Protein AF-A0A397VFT7-F1 (afdb_monomer)

pLDDT: mean 71.61, std 14.61, range [38.06, 94.62]

Radius of gyration: 23.14 Å; Cα contacts (8 Å, |Δi|>4): 65; chains: 1; bounding box: 55×32×74 Å

InterPro domains:
  IPR012337 Ribonuclease H-like superfamily [SSF53098] (7-157)

Structure (mmCIF, N/CA/C/O backbone):
data_AF-A0A397VFT7-F1
#
_entry.id   AF-A0A397VFT7-F1
#
loop_
_atom_site.group_PDB
_atom_site.id
_atom_site.type_symbol
_atom_site.label_atom_id
_atom_site.label_alt_id
_atom_site.label_comp_id
_atom_site.label_asym_id
_atom_site.label_entity_id
_atom_site.label_seq_id
_atom_site.pdbx_PDB_ins_code
_atom_site.Cartn_x
_atom_site.Cartn_y
_atom_site.Cartn_z
_atom_site.occupancy
_atom_site.B_iso_or_equiv
_atom_site.auth_seq_id
_atom_site.auth_comp_id
_atom_site.auth_asym_id
_atom_site.auth_atom_id
_atom_site.pdbx_PDB_model_num
ATOM 1 N N . MET A 1 1 ? -8.519 -12.210 13.023 1.00 48.28 1 MET A N 1
ATOM 2 C CA . MET A 1 1 ? -7.744 -13.362 13.548 1.00 48.28 1 MET A CA 1
ATOM 3 C C . MET A 1 1 ? -6.941 -14.074 12.454 1.00 48.28 1 MET A C 1
ATOM 5 O O . MET A 1 1 ? -6.030 -14.814 12.790 1.00 48.28 1 MET A O 1
ATOM 9 N N . GLU A 1 2 ? -7.225 -13.837 11.166 1.00 57.81 2 GLU A N 1
ATOM 10 C CA . GLU A 1 2 ? -6.535 -14.495 10.042 1.00 57.81 2 GLU A CA 1
ATOM 11 C C . GLU A 1 2 ? -5.103 -13.993 9.798 1.00 57.81 2 GLU A C 1
ATOM 13 O O . GLU A 1 2 ? -4.219 -14.791 9.506 1.00 57.81 2 GLU A O 1
ATOM 18 N N . THR A 1 3 ? -4.828 -12.699 9.990 1.00 52.69 3 THR A N 1
ATOM 19 C CA . THR A 1 3 ? -3.516 -12.088 9.696 1.00 52.69 3 THR A CA 1
ATOM 20 C C . THR A 1 3 ? -2.362 -12.697 10.500 1.00 52.69 3 THR A C 1
ATOM 22 O O . THR A 1 3 ? -1.297 -12.976 9.950 1.00 52.69 3 THR A O 1
ATOM 25 N N . THR A 1 4 ? -2.580 -12.968 11.790 1.00 55.28 4 THR A N 1
ATOM 26 C CA . THR A 1 4 ? -1.586 -13.570 12.694 1.00 55.28 4 THR A CA 1
ATOM 27 C C . THR A 1 4 ? -1.337 -15.053 12.419 1.00 55.28 4 THR A C 1
ATOM 29 O O . THR A 1 4 ? -0.303 -15.574 12.820 1.00 55.28 4 THR A O 1
ATOM 32 N N . VAL A 1 5 ? -2.274 -15.735 11.752 1.00 60.38 5 VAL A N 1
ATOM 33 C CA . VAL A 1 5 ? -2.133 -17.140 11.337 1.00 60.38 5 VAL A CA 1
ATOM 34 C C . VAL A 1 5 ? -1.474 -17.227 9.962 1.00 60.38 5 VAL A C 1
ATOM 36 O O . VAL A 1 5 ? -0.630 -18.091 9.739 1.00 60.38 5 VAL A O 1
ATOM 39 N N . PHE A 1 6 ? -1.815 -16.308 9.060 1.00 59.97 6 PHE A N 1
ATOM 40 C CA . PHE A 1 6 ? -1.282 -16.249 7.703 1.00 59.97 6 PHE A CA 1
ATOM 41 C C . PHE A 1 6 ? 0.213 -15.897 7.677 1.00 59.97 6 PHE A C 1
ATOM 43 O O . PHE A 1 6 ? 0.990 -16.578 7.018 1.00 59.97 6 PHE A O 1
ATOM 50 N N . MET A 1 7 ? 0.643 -14.888 8.448 1.00 57.81 7 MET A N 1
ATOM 51 C CA . MET A 1 7 ? 2.032 -14.404 8.411 1.00 57.81 7 MET A CA 1
ATOM 52 C C . MET A 1 7 ? 3.101 -15.457 8.768 1.00 57.81 7 MET A C 1
ATOM 54 O O . MET A 1 7 ? 4.111 -15.505 8.080 1.00 57.81 7 MET A O 1
ATOM 58 N N . PRO A 1 8 ? 2.956 -16.294 9.812 1.00 55.56 8 PRO A N 1
ATOM 59 C CA . PRO A 1 8 ? 3.995 -17.266 10.167 1.00 55.56 8 PRO A CA 1
ATOM 60 C C . PRO A 1 8 ? 3.962 -18.547 9.326 1.00 55.56 8 PRO A C 1
ATOM 62 O O . PRO A 1 8 ? 4.911 -19.323 9.388 1.00 55.56 8 PRO A O 1
ATOM 65 N N . SER A 1 9 ? 2.859 -18.809 8.616 1.00 54.94 9 SER A N 1
ATOM 66 C CA . SER A 1 9 ? 2.620 -20.071 7.902 1.00 54.94 9 SER A CA 1
ATOM 67 C C . SER A 1 9 ? 2.817 -19.980 6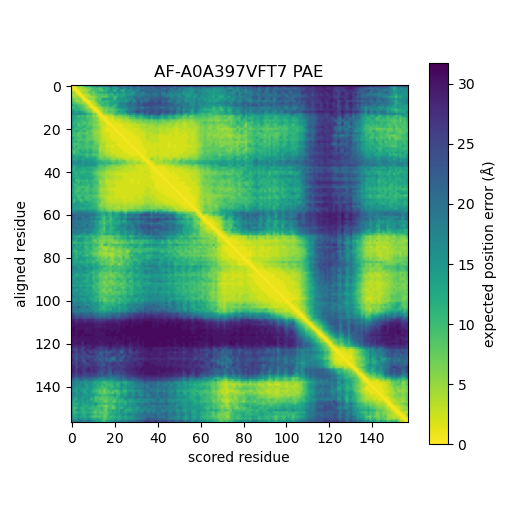.391 1.00 54.94 9 SER A C 1
ATOM 69 O O . SER A 1 9 ? 2.830 -21.014 5.728 1.00 54.94 9 SER A O 1
ATOM 71 N N . SER A 1 10 ? 2.970 -18.777 5.830 1.00 55.44 10 SER A N 1
ATOM 72 C CA . SER A 1 10 ? 3.129 -18.621 4.388 1.00 55.44 10 SER A CA 1
ATOM 73 C C . SER A 1 10 ? 4.569 -18.886 3.947 1.00 55.44 10 SER A C 1
ATOM 75 O O . SER A 1 10 ? 5.499 -18.235 4.421 1.00 55.44 10 SER A O 1
ATOM 77 N N . GLU A 1 11 ? 4.729 -19.775 2.971 1.00 57.03 11 GLU A N 1
ATOM 78 C CA . GLU A 1 11 ? 6.002 -20.071 2.294 1.00 57.03 11 GLU A CA 1
ATOM 79 C C . GLU A 1 11 ? 6.432 -18.969 1.297 1.00 57.03 11 GLU A C 1
ATOM 81 O O . GLU A 1 11 ? 7.516 -19.045 0.729 1.00 57.03 11 GLU A O 1
ATOM 86 N N . TYR A 1 12 ? 5.611 -17.926 1.109 1.00 57.16 12 TYR A N 1
ATOM 87 C CA . TYR A 1 12 ? 5.758 -16.893 0.073 1.00 57.16 12 TYR A CA 1
ATOM 88 C C . TYR A 1 12 ? 6.187 -15.526 0.640 1.00 57.16 12 TYR A C 1
ATOM 90 O O . TYR A 1 12 ? 6.055 -15.298 1.847 1.00 57.16 12 TYR A O 1
ATOM 98 N N . PRO A 1 13 ? 6.677 -14.576 -0.189 1.00 54.16 13 PRO A N 1
ATOM 99 C CA . PRO A 1 13 ? 7.215 -13.294 0.279 1.00 54.16 13 PRO A CA 1
ATOM 100 C C . PRO A 1 13 ? 6.172 -12.384 0.966 1.00 54.16 13 PRO A C 1
ATOM 102 O O . PRO A 1 13 ? 5.596 -11.478 0.359 1.00 54.16 13 PRO A O 1
ATOM 105 N N . ILE A 1 14 ? 6.002 -12.553 2.283 1.00 62.78 14 ILE A N 1
ATOM 106 C CA . ILE A 1 14 ? 5.108 -11.777 3.176 1.00 62.78 14 ILE A CA 1
ATOM 107 C C . ILE A 1 14 ? 5.368 -10.272 3.093 1.00 62.78 14 ILE A C 1
ATOM 109 O O . ILE A 1 14 ? 4.476 -9.451 3.322 1.00 62.78 14 ILE A O 1
ATOM 113 N N . LEU A 1 15 ? 6.600 -9.888 2.749 1.00 64.69 15 LEU A N 1
ATOM 114 C CA . LEU A 1 15 ? 6.986 -8.491 2.658 1.00 64.69 15 LEU A CA 1
ATOM 115 C C . LEU A 1 15 ? 6.127 -7.748 1.625 1.00 64.69 15 LEU A C 1
ATOM 117 O O . LEU A 1 15 ? 5.676 -6.644 1.923 1.00 64.69 15 LEU A O 1
ATOM 121 N N . SER A 1 16 ? 5.782 -8.372 0.492 1.00 64.75 16 SER A N 1
ATOM 122 C CA . SER A 1 16 ? 4.882 -7.795 -0.520 1.00 64.75 16 SER A CA 1
ATOM 123 C C . SER A 1 16 ? 3.454 -7.561 0.004 1.00 64.75 16 SER A C 1
ATOM 125 O O . SER A 1 16 ? 2.790 -6.625 -0.429 1.00 64.75 16 SER A O 1
ATOM 127 N N . MET A 1 17 ? 2.999 -8.307 1.011 1.00 69.25 17 MET A N 1
ATOM 128 C CA . MET A 1 17 ? 1.659 -8.166 1.596 1.00 69.25 17 MET A CA 1
ATOM 129 C C . MET A 1 17 ? 1.611 -7.226 2.803 1.00 69.25 17 MET A C 1
ATOM 131 O O . MET A 1 17 ? 0.528 -6.876 3.267 1.00 69.25 17 MET A O 1
ATOM 135 N N . SER A 1 18 ? 2.764 -6.770 3.300 1.00 70.75 18 SER A N 1
ATOM 136 C CA . SER A 1 18 ? 2.848 -5.943 4.511 1.00 70.75 18 SER A CA 1
ATOM 137 C C . SER A 1 18 ? 1.942 -4.705 4.464 1.00 70.75 18 SER A C 1
ATOM 139 O O . SER A 1 18 ? 1.150 -4.506 5.377 1.00 70.75 18 SER A O 1
ATOM 141 N N . VAL A 1 19 ? 1.996 -3.910 3.388 1.00 72.31 19 VAL A N 1
ATOM 142 C CA . VAL A 1 19 ? 1.198 -2.675 3.249 1.00 72.31 19 VAL A CA 1
ATOM 143 C C . VAL A 1 19 ? -0.319 -2.946 3.259 1.00 72.31 19 VAL A C 1
ATOM 145 O O . VAL A 1 19 ? -0.992 -2.359 4.108 1.00 72.31 19 VAL A O 1
ATOM 148 N N . PRO A 1 20 ? -0.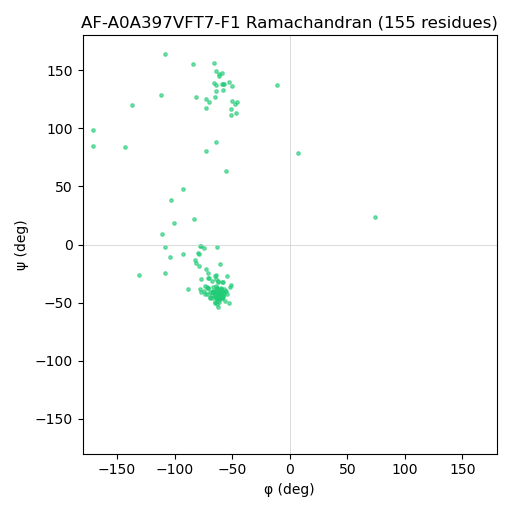876 -3.838 2.410 1.00 73.62 20 PRO A N 1
ATOM 149 C CA . PRO A 1 20 ? -2.291 -4.213 2.497 1.00 73.62 20 PRO A CA 1
ATOM 150 C C . PRO A 1 20 ? -2.711 -4.745 3.873 1.00 73.62 20 PRO A C 1
ATOM 152 O O . PRO A 1 20 ? -3.781 -4.402 4.367 1.00 73.62 20 PRO A O 1
ATOM 155 N N . LEU A 1 21 ? -1.863 -5.548 4.526 1.00 75.75 21 LEU A N 1
ATOM 156 C CA . LEU A 1 21 ? -2.158 -6.106 5.849 1.00 75.75 21 LEU A CA 1
ATOM 157 C C . LEU A 1 21 ? -2.195 -5.026 6.935 1.00 75.75 21 LEU A C 1
ATOM 159 O O . LEU A 1 21 ? -3.108 -5.021 7.760 1.00 75.75 21 LEU A O 1
ATOM 163 N N . TYR A 1 22 ? -1.240 -4.091 6.928 1.00 77.00 22 TYR A N 1
ATOM 164 C CA . TYR A 1 22 ? -1.250 -2.949 7.842 1.00 77.00 22 TYR A CA 1
ATOM 165 C C . TYR A 1 22 ? -2.491 -2.084 7.641 1.00 77.00 22 TYR A C 1
ATOM 167 O O . TYR A 1 22 ? -3.126 -1.696 8.620 1.00 77.00 22 TYR A O 1
ATOM 175 N N . TYR A 1 23 ? -2.861 -1.817 6.389 1.00 79.00 23 TYR A N 1
ATOM 176 C CA . TYR A 1 23 ? -4.046 -1.026 6.083 1.00 79.00 23 TYR A CA 1
ATOM 177 C C . TYR A 1 23 ?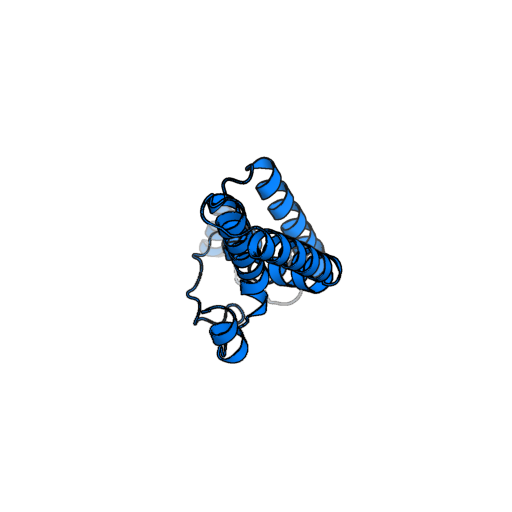 -5.339 -1.725 6.525 1.00 79.00 23 TYR A C 1
ATOM 179 O O . TYR A 1 23 ? -6.147 -1.118 7.219 1.00 79.00 23 TYR A O 1
ATOM 187 N N . SER A 1 24 ? -5.491 -3.023 6.242 1.00 82.62 24 SER A N 1
ATOM 188 C CA . SER A 1 24 ? -6.644 -3.818 6.690 1.00 82.62 24 SER A CA 1
ATOM 189 C C . SER A 1 24 ? -6.779 -3.856 8.220 1.00 82.62 24 SER A C 1
ATOM 191 O O . SER A 1 24 ? -7.888 -3.783 8.755 1.00 82.62 24 SER A O 1
ATOM 193 N N . LEU A 1 25 ? -5.656 -3.915 8.948 1.00 84.50 25 LEU A N 1
ATOM 194 C CA . LEU A 1 25 ? -5.657 -3.795 10.407 1.00 84.50 25 LEU A CA 1
ATOM 195 C C . LEU A 1 25 ? -6.129 -2.408 10.861 1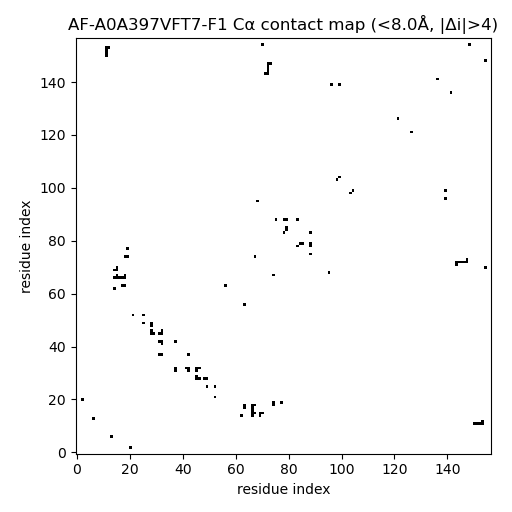.00 84.50 25 LEU A C 1
ATOM 197 O O . LEU A 1 25 ? -6.936 -2.329 11.784 1.00 84.50 25 LEU A O 1
ATOM 201 N N . PHE A 1 26 ? -5.664 -1.332 10.220 1.00 84.69 26 PHE A N 1
ATOM 202 C CA . PHE A 1 26 ? -6.128 0.026 10.517 1.00 84.69 26 PHE A CA 1
ATOM 203 C C . PHE A 1 26 ? -7.629 0.192 10.275 1.00 84.69 26 PHE A C 1
ATOM 205 O O . PHE A 1 26 ? -8.316 0.712 11.151 1.00 84.69 26 PHE A O 1
ATOM 212 N N . GLU A 1 27 ? -8.144 -0.283 9.140 1.00 86.81 27 GLU A N 1
ATOM 213 C CA . GLU A 1 27 ? -9.582 -0.253 8.849 1.00 86.81 27 GLU A CA 1
ATOM 214 C C . GLU A 1 27 ? -10.381 -1.019 9.900 1.00 86.81 27 GLU A C 1
ATOM 216 O O . GLU A 1 27 ? -11.339 -0.482 10.442 1.00 86.81 27 GLU A O 1
ATOM 221 N N . SER A 1 28 ? -9.942 -2.228 10.264 1.00 88.75 28 SER A N 1
ATOM 222 C CA . SER A 1 28 ? -10.624 -3.045 11.277 1.00 88.75 28 SER A CA 1
ATOM 223 C C . SER A 1 28 ? -10.678 -2.348 12.643 1.00 88.75 28 SER A C 1
ATOM 225 O O . SER A 1 28 ? -11.688 -2.410 13.349 1.00 88.75 28 SER A O 1
ATOM 227 N N . LEU A 1 29 ? -9.586 -1.683 13.041 1.00 91.44 29 LEU A N 1
ATOM 228 C CA . LEU A 1 29 ? -9.528 -0.911 14.284 1.00 91.44 29 LEU A CA 1
ATOM 229 C C . LEU A 1 29 ? -10.450 0.308 14.226 1.00 91.44 29 LEU A C 1
ATOM 231 O O . LEU A 1 29 ? -11.128 0.601 15.210 1.00 91.44 29 LEU A O 1
ATOM 235 N N . GLU A 1 30 ? -10.487 1.001 13.089 1.00 90.31 30 GLU A N 1
ATOM 236 C CA . GLU A 1 30 ? -11.304 2.195 12.907 1.00 90.31 30 GLU A CA 1
ATOM 237 C C . GLU A 1 30 ? -12.798 1.862 12.826 1.00 90.31 30 GLU A C 1
ATOM 239 O O . GLU A 1 30 ? -13.594 2.510 13.500 1.00 90.31 30 GLU A O 1
ATOM 244 N N . GLU A 1 31 ? -13.178 0.804 12.110 1.00 91.62 31 GLU A N 1
ATOM 245 C CA . GLU A 1 31 ? -14.549 0.285 12.063 1.00 91.62 31 GLU A CA 1
ATOM 246 C C . GLU A 1 31 ? -15.030 -0.108 13.465 1.00 91.62 31 GLU A C 1
ATOM 248 O O . GLU A 1 31 ? -16.103 0.306 13.908 1.00 91.62 31 GLU A O 1
ATOM 253 N N . THR A 1 32 ? -14.191 -0.830 14.219 1.00 91.62 32 THR A N 1
ATOM 254 C CA . THR A 1 32 ? -14.499 -1.186 15.611 1.00 91.62 32 THR A CA 1
ATOM 255 C C . THR A 1 32 ? -14.676 0.066 16.471 1.00 91.62 32 THR A C 1
ATOM 257 O O . THR A 1 32 ? -15.578 0.123 17.301 1.00 91.62 32 THR A O 1
ATOM 260 N N . ARG A 1 33 ? -13.849 1.098 16.281 1.00 90.50 33 ARG A N 1
ATOM 261 C CA . ARG A 1 33 ? -13.906 2.343 17.059 1.00 90.50 33 ARG A CA 1
ATOM 262 C C . ARG A 1 33 ? -15.123 3.210 16.721 1.00 90.50 33 ARG A C 1
ATOM 264 O O . ARG A 1 33 ? -15.666 3.850 17.622 1.00 90.50 33 ARG A O 1
ATOM 271 N N . GLN A 1 34 ? -15.530 3.243 15.453 1.00 89.69 34 GLN A N 1
ATOM 272 C CA . GLN A 1 34 ? -16.669 4.024 14.964 1.00 89.69 34 GLN A CA 1
ATOM 273 C C . GLN A 1 34 ? -18.020 3.369 15.260 1.00 89.69 34 GLN A C 1
ATOM 275 O O . GLN A 1 34 ? -19.034 4.059 15.247 1.00 89.69 34 GLN A O 1
ATOM 280 N N . ASN A 1 35 ? -18.047 2.070 15.559 1.00 91.38 35 ASN A N 1
ATOM 281 C CA . ASN A 1 35 ? -19.273 1.386 15.945 1.00 91.38 35 ASN A CA 1
ATOM 282 C C . ASN A 1 35 ? -19.819 1.930 17.287 1.00 91.38 35 ASN A C 1
ATOM 284 O O . ASN A 1 35 ? -19.112 2.006 18.301 1.00 91.38 35 ASN A O 1
ATOM 288 N N . ASP A 1 36 ? -21.095 2.322 17.279 1.00 86.81 36 ASP A N 1
ATOM 289 C CA . ASP A 1 36 ? -21.804 2.897 18.426 1.00 86.81 36 ASP A CA 1
ATOM 290 C C . ASP A 1 36 ? -21.943 1.903 19.590 1.00 86.81 36 ASP A C 1
ATOM 292 O O . ASP A 1 36 ? -21.906 2.317 20.750 1.00 86.81 36 ASP A O 1
ATOM 296 N N . ASP A 1 37 ? -22.004 0.600 19.297 1.00 93.56 37 ASP A N 1
ATOM 297 C CA . ASP A 1 37 ? -22.111 -0.467 20.301 1.00 93.56 37 ASP A CA 1
ATOM 298 C C . ASP A 1 37 ? -20.769 -0.794 20.979 1.00 93.56 37 ASP A C 1
ATOM 300 O O . ASP A 1 37 ? -20.715 -1.559 21.949 1.00 93.56 37 ASP A O 1
ATOM 304 N N . THR A 1 38 ? -19.664 -0.224 20.493 1.00 91.88 38 THR A N 1
ATOM 305 C CA . THR A 1 38 ? -18.331 -0.514 21.021 1.00 91.88 38 THR A CA 1
ATOM 306 C C . THR A 1 38 ? -18.134 0.138 22.395 1.00 91.88 38 THR A C 1
ATOM 308 O O . THR A 1 38 ? -18.241 1.362 22.525 1.00 91.88 38 THR A O 1
ATOM 311 N N . PRO A 1 39 ? -17.765 -0.638 23.434 1.00 94.50 39 PRO A N 1
ATOM 312 C CA . PRO A 1 39 ? -17.464 -0.096 24.753 1.00 94.50 39 PRO A CA 1
ATOM 313 C C . PRO A 1 39 ? -16.285 0.883 24.742 1.00 94.50 39 PRO A C 1
ATOM 315 O O . PRO A 1 39 ? -15.295 0.674 24.043 1.00 94.50 39 PRO A O 1
ATOM 318 N N . GLU A 1 40 ? -16.330 1.892 25.611 1.00 93.81 40 GLU A N 1
ATOM 319 C CA . GLU A 1 40 ? -15.296 2.937 25.696 1.00 93.81 40 GLU A CA 1
ATOM 320 C C . GLU A 1 40 ? -13.880 2.380 25.932 1.00 93.81 40 GLU A C 1
ATOM 322 O O . GLU A 1 40 ? -12.920 2.806 25.296 1.00 93.81 40 GLU A O 1
ATOM 327 N N . TRP A 1 41 ? -13.740 1.361 26.788 1.00 94.62 41 TRP A N 1
ATOM 328 C CA . TRP A 1 41 ? -12.444 0.717 27.038 1.00 94.62 41 TRP A CA 1
ATOM 329 C C . TRP A 1 41 ? -11.869 0.051 25.779 1.00 94.62 41 TRP A C 1
ATOM 331 O O . TRP A 1 41 ? -10.652 -0.000 25.603 1.00 94.62 41 TRP A O 1
ATOM 341 N N . LEU A 1 42 ? -12.737 -0.446 24.894 1.00 93.44 42 LEU A N 1
ATOM 342 C CA . LEU A 1 42 ? -12.338 -1.055 23.633 1.00 93.44 42 LEU A CA 1
ATOM 343 C C . LEU A 1 42 ? -11.981 0.024 22.607 1.00 93.44 42 LEU A C 1
ATOM 345 O O . LEU A 1 42 ? -10.975 -0.129 21.923 1.00 93.44 42 LEU A O 1
ATOM 349 N N . LYS A 1 43 ? -12.705 1.153 22.571 1.00 93.19 43 LYS A N 1
ATOM 350 C CA . LYS A 1 43 ? -12.333 2.329 21.758 1.00 93.19 43 LYS A CA 1
ATOM 351 C C . LYS A 1 43 ? -10.939 2.850 22.123 1.00 93.19 43 LYS A C 1
ATOM 353 O O . LYS A 1 43 ? -10.124 3.075 21.230 1.00 93.19 43 LYS A O 1
ATOM 358 N N . GLN A 1 44 ? -10.631 2.943 23.418 1.00 93.00 44 GLN A N 1
ATOM 359 C CA . GLN A 1 44 ? -9.297 3.307 23.916 1.00 93.00 44 GLN A CA 1
ATOM 360 C C . GLN A 1 44 ? -8.232 2.266 23.542 1.00 93.00 44 GLN A C 1
ATOM 362 O O . GLN A 1 44 ? -7.116 2.620 23.163 1.00 93.00 44 GLN A O 1
ATOM 367 N N . GLY A 1 45 ? -8.578 0.976 23.604 1.00 93.94 45 GLY A N 1
ATOM 368 C CA . GLY A 1 45 ? -7.719 -0.108 23.129 1.00 93.94 45 GLY A CA 1
ATOM 369 C C . GLY A 1 45 ? -7.412 -0.002 21.632 1.00 93.94 45 GLY A C 1
ATOM 370 O O . GLY A 1 45 ? -6.253 -0.129 21.238 1.00 93.94 45 GLY A O 1
ATOM 371 N N . CYS A 1 46 ? -8.423 0.290 20.808 1.00 92.62 46 CYS A N 1
ATOM 372 C CA . CYS A 1 46 ? -8.272 0.520 19.373 1.00 92.62 46 CYS A CA 1
ATOM 373 C C . CYS A 1 46 ? -7.385 1.734 19.086 1.00 92.62 46 CYS A C 1
ATOM 375 O O . CYS A 1 46 ? -6.493 1.643 18.251 1.00 92.62 46 CYS A O 1
ATOM 377 N N . GLU A 1 47 ? -7.563 2.841 19.808 1.00 93.06 47 GLU A N 1
ATOM 378 C CA . GLU A 1 47 ? -6.712 4.026 19.671 1.00 93.06 47 GLU A CA 1
ATOM 379 C C . GLU A 1 47 ? -5.247 3.727 20.028 1.00 93.06 47 GLU A C 1
ATOM 381 O O . GLU A 1 47 ? -4.333 4.053 19.266 1.00 93.06 47 GLU A O 1
ATOM 386 N N . ALA A 1 48 ? -5.006 3.045 21.151 1.00 93.81 48 ALA A N 1
ATOM 387 C CA . ALA A 1 48 ? -3.663 2.634 21.549 1.00 93.81 48 ALA A CA 1
ATOM 388 C C . ALA A 1 48 ? -3.023 1.685 20.519 1.00 93.81 48 ALA A C 1
ATOM 390 O O . ALA A 1 48 ? -1.841 1.834 20.194 1.00 93.81 48 ALA A O 1
ATOM 391 N N . ALA A 1 49 ? -3.799 0.743 19.976 1.00 91.69 49 ALA A N 1
ATOM 392 C CA . ALA A 1 49 ? -3.353 -0.170 18.930 1.00 91.69 49 ALA A CA 1
ATOM 393 C C . A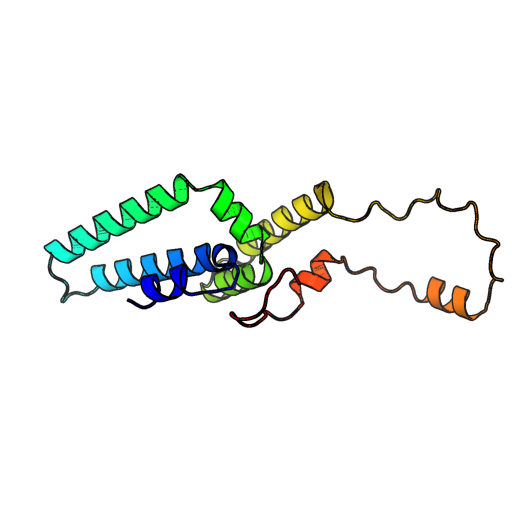LA A 1 49 ? -3.010 0.573 17.630 1.00 91.69 49 ALA A C 1
ATOM 395 O O . ALA A 1 49 ? -1.929 0.352 17.086 1.00 91.69 49 ALA A O 1
ATOM 396 N N . SER A 1 50 ? -3.860 1.499 17.178 1.00 90.81 50 SER A N 1
ATOM 397 C CA . SER A 1 50 ? -3.623 2.333 15.992 1.00 90.81 50 SER A CA 1
ATOM 398 C C . SER A 1 50 ? -2.364 3.187 16.139 1.00 90.81 50 SER A C 1
ATOM 400 O O . SER A 1 50 ? -1.528 3.219 15.235 1.00 90.81 50 SER A O 1
ATOM 402 N N . ASN A 1 51 ? -2.166 3.814 17.302 1.00 89.88 51 ASN A N 1
ATOM 403 C CA . ASN A 1 51 ? -0.957 4.586 17.595 1.00 89.88 51 ASN A CA 1
ATOM 404 C C . ASN A 1 51 ? 0.300 3.708 17.554 1.00 89.88 51 ASN A C 1
ATOM 406 O O . ASN A 1 51 ? 1.323 4.102 16.991 1.00 89.88 51 ASN A O 1
ATOM 410 N N . LYS A 1 52 ? 0.221 2.492 18.108 1.00 88.19 52 LYS A N 1
ATOM 411 C CA . LYS A 1 52 ? 1.333 1.539 18.079 1.00 88.19 52 LYS A CA 1
ATOM 412 C C . LYS A 1 52 ? 1.638 1.055 16.662 1.00 88.19 52 LYS A C 1
ATOM 414 O O . LYS A 1 52 ? 2.804 0.937 16.292 1.00 88.19 52 LYS A O 1
ATOM 419 N N . LEU A 1 53 ? 0.603 0.795 15.870 1.00 83.56 53 LEU A N 1
ATOM 420 C CA . LEU A 1 53 ? 0.732 0.373 14.480 1.00 83.56 53 LEU A CA 1
ATOM 421 C C . LEU A 1 53 ? 1.407 1.464 13.641 1.00 83.56 53 LEU A C 1
ATOM 423 O O . LEU A 1 53 ? 2.338 1.176 12.891 1.00 83.56 53 LEU A O 1
ATOM 427 N N . LEU A 1 54 ? 1.019 2.724 13.855 1.00 82.31 54 LEU A N 1
ATOM 428 C CA . LEU A 1 54 ? 1.633 3.880 13.207 1.00 82.31 54 LEU A CA 1
ATOM 429 C C . LEU A 1 54 ? 3.109 4.035 13.598 1.00 82.31 54 LEU A C 1
ATOM 431 O O . LEU A 1 54 ? 3.954 4.255 12.732 1.00 82.31 54 LEU A O 1
ATOM 435 N N . GLU A 1 55 ? 3.431 3.869 14.884 1.00 83.12 55 GLU A N 1
ATOM 436 C CA . GLU A 1 55 ? 4.809 3.897 15.389 1.00 83.12 55 GLU A CA 1
ATOM 437 C C . GLU A 1 55 ? 5.680 2.835 14.696 1.00 83.12 55 GLU A C 1
ATOM 439 O O . GLU A 1 55 ? 6.818 3.117 14.311 1.00 83.12 55 GLU A O 1
ATOM 444 N N . TYR A 1 56 ? 5.151 1.621 14.502 1.00 74.81 56 TYR A N 1
ATOM 445 C CA . TYR A 1 56 ? 5.850 0.572 13.761 1.00 74.81 56 TYR A CA 1
ATOM 446 C C . TYR A 1 56 ? 6.048 0.957 12.295 1.00 74.81 56 TYR A C 1
ATOM 448 O O . TYR A 1 56 ? 7.186 0.944 11.835 1.00 74.81 56 TYR A O 1
ATOM 456 N N . CYS A 1 57 ? 5.003 1.394 11.588 1.00 69.44 57 CYS A N 1
ATOM 457 C CA . CYS A 1 57 ? 5.121 1.844 10.197 1.00 69.44 57 CYS A CA 1
ATOM 458 C C . CYS A 1 57 ? 6.190 2.939 10.024 1.00 69.44 57 CYS A C 1
ATOM 460 O O . CYS A 1 57 ? 7.003 2.867 9.103 1.00 69.44 57 CYS A O 1
ATOM 462 N N . GLN A 1 58 ? 6.247 3.912 10.939 1.00 69.50 58 GLN A N 1
ATOM 463 C CA . GLN A 1 58 ? 7.239 4.993 10.911 1.00 69.50 58 GLN A CA 1
ATOM 464 C C . GLN A 1 58 ? 8.669 4.495 11.160 1.00 69.50 58 GLN A C 1
ATOM 466 O O . GLN A 1 58 ? 9.606 4.938 10.496 1.00 69.50 58 GLN A O 1
ATOM 471 N N . LYS A 1 59 ? 8.854 3.560 12.099 1.00 69.19 59 LYS A N 1
ATOM 472 C CA . LYS A 1 59 ? 10.170 2.973 12.407 1.00 69.19 59 LYS A CA 1
ATOM 473 C C . LYS A 1 59 ? 10.681 2.054 11.304 1.00 69.19 59 LYS A C 1
ATOM 475 O O . LYS A 1 59 ? 11.885 1.847 11.194 1.00 69.19 59 LYS A O 1
ATOM 480 N N . THR A 1 60 ? 9.787 1.494 10.495 1.00 59.03 60 THR A N 1
ATOM 481 C CA . THR A 1 60 ? 10.119 0.513 9.461 1.00 59.03 60 THR A CA 1
ATOM 482 C C . THR A 1 60 ? 10.133 1.119 8.049 1.00 59.03 60 THR A C 1
ATOM 484 O O . THR A 1 60 ? 9.707 0.467 7.095 1.00 59.03 60 THR A O 1
ATOM 487 N N . SER A 1 61 ? 10.633 2.357 7.895 1.00 57.81 61 SER A N 1
ATOM 488 C CA . SER A 1 61 ? 10.562 3.100 6.621 1.00 57.81 61 SER A CA 1
ATOM 489 C C . SER A 1 61 ? 11.213 2.358 5.449 1.00 57.81 61 SER A C 1
ATOM 491 O O . SER A 1 61 ? 10.658 2.336 4.355 1.00 57.81 61 SER A O 1
ATOM 493 N N . VAL A 1 62 ? 12.333 1.669 5.688 1.00 51.97 62 VAL A N 1
ATOM 494 C CA . VAL A 1 62 ? 13.039 0.914 4.646 1.00 51.97 62 VAL A CA 1
ATOM 495 C C . VAL A 1 62 ? 12.238 -0.310 4.211 1.00 51.97 62 VAL A C 1
ATOM 497 O O . VAL A 1 62 ? 12.044 -0.471 3.021 1.00 51.97 62 VAL A O 1
ATOM 500 N N . LEU A 1 63 ? 11.686 -1.124 5.120 1.00 49.41 63 LEU A N 1
ATOM 501 C CA . LEU A 1 63 ? 10.895 -2.302 4.718 1.00 49.41 63 LEU A CA 1
ATOM 502 C C . LEU A 1 63 ? 9.548 -1.930 4.087 1.00 49.41 63 LEU A C 1
ATOM 504 O O . LEU A 1 63 ? 9.065 -2.688 3.256 1.00 49.41 63 LEU A O 1
ATOM 508 N N . HIS A 1 64 ? 8.947 -0.790 4.450 1.00 52.38 64 HIS A N 1
ATOM 509 C CA . HIS A 1 64 ? 7.747 -0.277 3.774 1.00 52.38 64 HIS A CA 1
ATOM 510 C C . HIS A 1 64 ? 8.057 0.195 2.349 1.00 52.38 64 HIS A C 1
ATOM 512 O O . HIS A 1 64 ? 7.293 -0.078 1.432 1.00 52.38 64 HIS A O 1
ATOM 518 N N . ILE A 1 65 ? 9.190 0.868 2.137 1.00 51.91 65 ILE A N 1
ATOM 519 C CA . ILE A 1 65 ? 9.630 1.251 0.791 1.00 51.91 65 ILE A CA 1
ATOM 520 C C . ILE A 1 65 ? 10.047 0.004 0.001 1.00 51.91 65 ILE A C 1
ATOM 522 O O . ILE A 1 65 ? 9.598 -0.181 -1.124 1.00 51.91 65 ILE A O 1
ATOM 526 N N . SER A 1 66 ? 10.823 -0.903 0.599 1.00 50.22 66 SER A N 1
ATOM 527 C CA . SER A 1 66 ? 11.217 -2.174 -0.012 1.00 50.22 66 SER A CA 1
ATOM 528 C C . SER A 1 66 ? 10.004 -3.033 -0.350 1.00 50.22 66 SER A C 1
ATOM 530 O O . SER A 1 66 ? 9.968 -3.616 -1.423 1.00 50.22 66 SER A O 1
ATOM 532 N N . SER A 1 67 ? 8.970 -3.081 0.494 1.00 55.06 67 SER A N 1
ATOM 533 C CA . SER A 1 67 ? 7.752 -3.819 0.164 1.00 55.06 67 SER A CA 1
ATOM 534 C C . SER A 1 67 ? 6.994 -3.208 -1.004 1.00 55.06 67 SER A C 1
ATOM 536 O O . SER A 1 67 ? 6.440 -3.963 -1.801 1.00 55.06 67 SER A O 1
ATOM 538 N N . VAL A 1 68 ? 6.968 -1.872 -1.114 1.00 54.81 68 VAL A N 1
ATOM 539 C CA . VAL A 1 68 ? 6.424 -1.124 -2.264 1.00 54.81 68 VAL A CA 1
ATOM 540 C C . VAL A 1 68 ? 7.187 -1.424 -3.544 1.00 54.81 68 VAL A C 1
ATOM 542 O O . VAL A 1 68 ? 6.555 -1.657 -4.569 1.00 54.81 68 VAL A O 1
ATOM 545 N N . VAL A 1 69 ? 8.512 -1.497 -3.470 1.00 62.50 69 VAL A N 1
ATOM 546 C CA . VAL A 1 69 ? 9.374 -1.839 -4.607 1.00 62.50 69 VAL A CA 1
ATOM 547 C C . VAL A 1 69 ? 9.254 -3.314 -5.009 1.00 62.50 69 VAL A C 1
ATOM 549 O O . VAL A 1 69 ? 9.414 -3.619 -6.184 1.00 62.50 69 VAL A O 1
ATOM 552 N N . LEU A 1 70 ? 8.944 -4.225 -4.077 1.00 68.06 70 LEU A N 1
ATOM 553 C CA . LEU A 1 70 ? 8.903 -5.669 -4.351 1.00 68.06 70 LEU A CA 1
ATOM 554 C C . LEU A 1 70 ? 7.729 -6.115 -5.233 1.00 68.06 70 LEU A C 1
ATOM 556 O O . LEU A 1 70 ? 7.918 -6.991 -6.064 1.00 68.06 70 LEU A O 1
ATOM 560 N N . ASP A 1 71 ? 6.537 -5.528 -5.078 1.00 74.12 71 ASP A N 1
ATOM 561 C CA . ASP A 1 71 ? 5.458 -5.688 -6.069 1.00 74.12 71 ASP A CA 1
ATOM 562 C C . ASP A 1 71 ? 4.659 -4.384 -6.236 1.00 74.12 71 ASP A C 1
ATOM 564 O O . ASP A 1 71 ? 3.604 -4.188 -5.611 1.00 74.12 71 ASP A O 1
ATOM 568 N N . PRO A 1 72 ? 5.152 -3.467 -7.085 1.00 76.56 72 PRO A N 1
ATOM 569 C CA . PRO A 1 72 ? 4.471 -2.223 -7.406 1.00 76.56 72 PRO A CA 1
ATOM 570 C C . PRO A 1 72 ? 3.070 -2.447 -7.988 1.00 76.56 72 PRO A C 1
ATOM 572 O O . PRO A 1 72 ? 2.171 -1.647 -7.728 1.00 76.56 72 PRO A O 1
ATOM 575 N N . ARG A 1 73 ? 2.848 -3.539 -8.738 1.00 81.50 73 ARG A N 1
ATOM 576 C CA . ARG A 1 73 ? 1.581 -3.823 -9.439 1.00 81.50 73 ARG A CA 1
ATOM 577 C C . ARG A 1 73 ? 0.459 -4.039 -8.438 1.00 81.50 73 ARG A C 1
ATOM 579 O O . ARG A 1 73 ? -0.593 -3.406 -8.537 1.00 81.50 73 ARG A O 1
ATOM 586 N N . LEU A 1 74 ? 0.719 -4.895 -7.447 1.00 77.25 74 LEU A N 1
ATOM 587 C CA . LEU A 1 74 ? -0.224 -5.199 -6.378 1.00 77.25 74 LEU A CA 1
ATOM 588 C C . LEU A 1 74 ? -0.618 -3.927 -5.620 1.00 77.25 74 LEU A C 1
ATOM 590 O O . LEU A 1 74 ? -1.798 -3.696 -5.365 1.00 77.25 74 LEU A O 1
ATOM 594 N N . LYS A 1 75 ? 0.353 -3.072 -5.285 1.00 77.94 75 LYS A N 1
ATOM 595 C CA . LYS A 1 75 ? 0.088 -1.883 -4.461 1.00 77.94 75 LYS A CA 1
ATOM 596 C C . LYS A 1 75 ? -0.576 -0.753 -5.211 1.00 77.94 75 LYS A C 1
ATOM 598 O O . LYS A 1 75 ? -1.482 -0.142 -4.664 1.00 77.94 75 LYS A O 1
ATOM 603 N N . ILE A 1 76 ? -0.166 -0.492 -6.450 1.00 79.12 76 ILE A N 1
ATOM 604 C CA . ILE A 1 76 ? -0.821 0.507 -7.297 1.00 79.12 76 ILE A CA 1
ATOM 605 C C . ILE A 1 76 ? -2.307 0.165 -7.422 1.00 79.12 76 ILE A C 1
ATOM 607 O O . ILE A 1 76 ? -3.151 1.011 -7.143 1.00 79.12 76 ILE A O 1
ATOM 611 N N . ARG A 1 77 ? -2.626 -1.098 -7.725 1.00 81.69 77 ARG A N 1
ATOM 612 C CA . ARG A 1 77 ? -4.010 -1.585 -7.796 1.00 81.69 77 ARG A CA 1
ATOM 613 C C . ARG A 1 77 ? -4.744 -1.507 -6.465 1.00 81.69 77 ARG A C 1
ATOM 615 O O . ARG A 1 77 ? -5.928 -1.185 -6.441 1.00 81.69 77 ARG A O 1
ATOM 622 N N . TYR A 1 78 ? -4.053 -1.779 -5.364 1.00 76.56 78 TYR A N 1
ATOM 623 C CA . TYR A 1 78 ? -4.624 -1.630 -4.032 1.00 76.56 78 TYR A CA 1
ATOM 624 C C . TYR A 1 78 ? -4.995 -0.168 -3.740 1.00 76.56 78 TYR A C 1
ATOM 626 O O . TYR A 1 78 ? -6.129 0.110 -3.368 1.00 76.56 78 TYR A O 1
ATOM 634 N N . PHE A 1 79 ? -4.092 0.783 -3.994 1.00 77.19 79 PHE A N 1
ATOM 635 C CA . PHE A 1 79 ? -4.354 2.215 -3.807 1.00 77.19 79 PHE A CA 1
ATOM 636 C C . PHE A 1 79 ? -5.467 2.737 -4.724 1.00 77.19 79 PHE A C 1
ATOM 638 O O . PHE A 1 79 ? -6.285 3.549 -4.293 1.00 77.19 79 PHE A O 1
ATOM 645 N N . GLU A 1 80 ? -5.537 2.246 -5.964 1.00 82.62 80 GLU A N 1
ATOM 646 C CA . GLU A 1 80 ? -6.654 2.514 -6.879 1.00 82.62 80 GLU A CA 1
ATOM 647 C C . GLU A 1 80 ? -7.986 2.027 -6.286 1.00 82.62 80 GLU A C 1
ATOM 649 O O . GLU A 1 80 ? -8.966 2.771 -6.289 1.00 82.62 80 GLU A O 1
ATOM 654 N N . GLY A 1 81 ? -8.012 0.817 -5.715 1.00 80.81 81 GLY A N 1
ATOM 655 C CA . GLY A 1 81 ? -9.182 0.261 -5.027 1.00 80.81 81 GLY A CA 1
ATOM 656 C C . GLY A 1 81 ? -9.615 1.061 -3.793 1.00 80.81 81 GLY A C 1
ATOM 657 O O . GLY A 1 81 ? -10.809 1.169 -3.529 1.00 80.81 81 GLY A O 1
ATOM 658 N N . LEU A 1 82 ? -8.666 1.684 -3.088 1.00 75.12 82 LEU A N 1
ATOM 659 C CA . LEU A 1 82 ? -8.927 2.592 -1.964 1.00 75.12 82 LEU A CA 1
ATOM 660 C C . LEU A 1 82 ? -9.395 3.995 -2.392 1.00 75.12 82 LEU A C 1
ATOM 662 O O . LEU A 1 82 ? -9.637 4.851 -1.541 1.00 75.12 82 LEU A O 1
ATOM 666 N N . GLY A 1 83 ? -9.491 4.273 -3.697 1.00 79.81 83 GLY A N 1
ATOM 667 C CA . GLY A 1 83 ? -9.936 5.568 -4.214 1.00 79.81 83 GLY A CA 1
ATOM 668 C C . GLY A 1 83 ? -8.900 6.687 -4.082 1.00 79.81 83 GLY A C 1
ATOM 669 O O . GLY A 1 83 ? -9.261 7.866 -4.044 1.00 79.81 83 GLY A O 1
ATOM 670 N N . TRP A 1 84 ? -7.609 6.353 -3.997 1.00 77.50 84 TRP A N 1
ATOM 671 C CA . TRP A 1 84 ? -6.548 7.359 -3.952 1.00 77.50 84 TRP A CA 1
ATOM 672 C C . TRP A 1 84 ? -6.495 8.172 -5.250 1.00 77.50 84 TRP A C 1
ATOM 674 O O . TRP A 1 84 ? -6.804 7.682 -6.336 1.00 77.50 84 TRP A O 1
ATOM 684 N N . SER A 1 85 ? -6.086 9.442 -5.153 1.00 82.38 85 SER A N 1
ATOM 685 C CA . SER A 1 85 ? -6.057 10.321 -6.327 1.0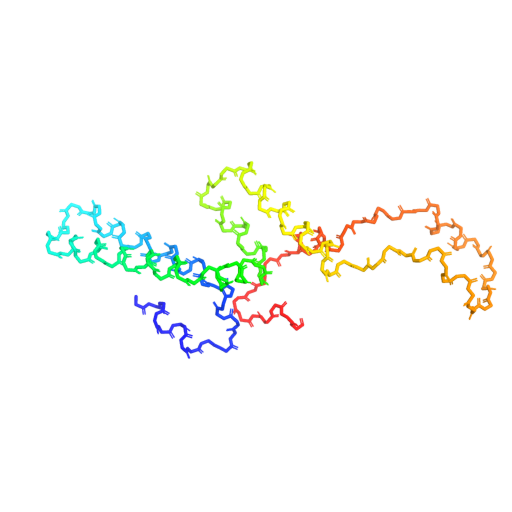0 82.38 85 SER A CA 1
ATOM 686 C C . SER A 1 85 ? -5.066 9.826 -7.386 1.00 82.38 85 SER A C 1
ATOM 688 O O . SER A 1 85 ? -3.919 9.492 -7.074 1.00 82.38 85 SER A O 1
ATOM 690 N N . SER A 1 86 ? -5.470 9.865 -8.658 1.00 84.81 86 SER A N 1
ATOM 691 C CA . SER A 1 86 ? -4.621 9.441 -9.779 1.00 84.81 86 SER A CA 1
ATOM 692 C C . SER A 1 86 ? -3.314 10.232 -9.855 1.00 84.81 86 SER A C 1
ATOM 694 O O . SER A 1 86 ? -2.280 9.676 -10.201 1.00 84.81 86 SER A O 1
ATOM 696 N N . ASN A 1 87 ? -3.333 11.510 -9.460 1.00 80.12 87 ASN A N 1
ATOM 697 C CA . ASN A 1 87 ? -2.134 12.350 -9.388 1.00 80.12 87 ASN A CA 1
ATOM 698 C C . ASN A 1 87 ? -1.097 11.808 -8.399 1.00 80.12 87 ASN A C 1
ATOM 700 O O . ASN A 1 87 ? 0.099 11.888 -8.660 1.00 80.12 87 ASN A O 1
ATOM 704 N N . PHE A 1 88 ? -1.542 11.284 -7.258 1.00 73.19 88 PHE A N 1
ATOM 705 C CA . PHE A 1 88 ? -0.649 10.709 -6.257 1.00 73.19 88 PHE A CA 1
ATOM 706 C C . PHE A 1 88 ? -0.123 9.339 -6.698 1.00 73.19 88 PHE A C 1
ATOM 708 O O . PHE A 1 88 ? 1.062 9.057 -6.563 1.00 73.19 88 PHE A O 1
ATOM 715 N N . ILE A 1 89 ? -0.979 8.523 -7.317 1.00 79.44 89 ILE A N 1
ATOM 716 C CA . ILE A 1 89 ? -0.580 7.235 -7.897 1.00 79.44 89 ILE A CA 1
ATOM 717 C C . ILE A 1 89 ? 0.458 7.432 -9.012 1.00 79.44 89 ILE A C 1
ATOM 719 O O . ILE A 1 89 ? 1.438 6.693 -9.069 1.00 79.44 89 ILE A O 1
ATOM 723 N N . ASN A 1 90 ? 0.283 8.441 -9.869 1.00 83.12 90 ASN A N 1
ATOM 724 C CA . ASN A 1 90 ? 1.244 8.760 -10.925 1.00 83.12 90 ASN A CA 1
ATOM 725 C C . ASN A 1 90 ? 2.591 9.214 -10.350 1.00 83.12 90 ASN A C 1
ATOM 727 O O . ASN A 1 90 ? 3.615 8.713 -10.787 1.00 83.12 90 ASN A O 1
ATOM 731 N N . GLN A 1 91 ? 2.599 10.044 -9.300 1.00 77.88 91 GLN A N 1
ATOM 732 C CA . GLN A 1 91 ? 3.842 10.409 -8.606 1.00 77.88 91 GLN A CA 1
ATOM 733 C C . GLN A 1 91 ? 4.581 9.186 -8.047 1.00 77.88 91 GLN A C 1
ATOM 735 O O . GLN A 1 91 ? 5.800 9.107 -8.149 1.00 77.88 91 GLN A O 1
ATOM 740 N N . ILE A 1 92 ? 3.861 8.214 -7.476 1.00 76.69 92 ILE A N 1
ATOM 741 C CA . ILE A 1 92 ? 4.472 6.960 -7.010 1.00 76.69 92 ILE A CA 1
ATOM 742 C C . ILE A 1 92 ? 5.080 6.188 -8.189 1.00 76.69 92 ILE A C 1
ATOM 744 O O . ILE A 1 92 ? 6.207 5.709 -8.076 1.00 76.69 92 ILE A O 1
ATOM 748 N N . LYS A 1 93 ? 4.362 6.077 -9.316 1.00 82.88 93 LYS A N 1
ATOM 749 C CA . LYS A 1 93 ? 4.870 5.418 -10.531 1.00 82.88 93 LYS A CA 1
ATOM 750 C C . LYS A 1 93 ? 6.143 6.089 -11.040 1.00 82.88 93 LYS A C 1
ATOM 752 O O . LYS A 1 93 ? 7.095 5.377 -11.339 1.00 82.88 93 LYS A O 1
ATOM 757 N N . ASP A 1 94 ? 6.173 7.419 -11.069 1.00 83.69 94 ASP A N 1
ATOM 758 C CA . ASP A 1 94 ? 7.333 8.197 -11.509 1.00 83.69 94 ASP A CA 1
ATOM 759 C C . ASP A 1 94 ? 8.540 7.965 -10.586 1.00 83.69 94 ASP A C 1
ATOM 761 O O . ASP A 1 94 ? 9.618 7.644 -11.068 1.00 83.69 94 ASP A O 1
ATOM 765 N N . ILE A 1 95 ? 8.357 7.990 -9.259 1.00 81.06 95 ILE A N 1
ATOM 766 C CA . ILE A 1 95 ? 9.446 7.725 -8.296 1.00 81.06 95 ILE A CA 1
ATOM 767 C C . ILE A 1 95 ? 10.030 6.316 -8.470 1.00 81.06 95 ILE A C 1
ATOM 769 O O . ILE A 1 95 ? 11.247 6.135 -8.415 1.00 81.06 95 ILE A O 1
ATOM 773 N N . ILE A 1 96 ? 9.174 5.304 -8.644 1.00 79.88 96 ILE A N 1
ATOM 774 C CA . ILE A 1 96 ? 9.629 3.920 -8.841 1.00 79.88 96 ILE A CA 1
ATOM 775 C C . ILE A 1 96 ? 10.351 3.795 -10.185 1.00 79.88 96 ILE A C 1
ATOM 777 O O . ILE A 1 96 ? 11.387 3.136 -10.255 1.00 79.88 96 ILE A O 1
ATOM 781 N N . LYS A 1 97 ? 9.831 4.446 -11.231 1.00 83.31 97 LYS A N 1
ATOM 782 C CA . LYS A 1 97 ? 10.443 4.466 -12.558 1.00 83.31 97 LYS A CA 1
ATOM 783 C C . LYS A 1 97 ? 11.824 5.111 -12.527 1.00 83.31 97 LYS A C 1
ATOM 785 O O . LYS A 1 97 ? 12.768 4.481 -12.984 1.00 83.31 97 LYS A O 1
ATOM 790 N N . ASP A 1 98 ? 11.957 6.291 -11.927 1.00 82.19 98 ASP A N 1
ATOM 791 C CA . ASP A 1 98 ? 13.238 6.988 -11.781 1.00 82.19 98 ASP A CA 1
ATOM 792 C C . ASP A 1 98 ? 14.261 6.106 -11.053 1.00 82.19 98 ASP A C 1
ATOM 794 O O . ASP A 1 98 ? 15.419 6.011 -11.450 1.00 82.19 98 ASP A O 1
ATOM 798 N N . LYS A 1 99 ? 13.821 5.398 -10.005 1.00 82.12 99 LYS A N 1
ATOM 799 C CA . LYS A 1 99 ? 14.665 4.452 -9.269 1.00 82.12 99 LYS A CA 1
ATOM 800 C C . LYS A 1 99 ? 15.070 3.226 -10.080 1.00 82.12 99 LYS A C 1
ATOM 802 O O . LYS A 1 99 ? 16.217 2.796 -9.987 1.00 82.12 99 LYS A O 1
ATOM 807 N N . TYR A 1 100 ? 14.157 2.664 -10.865 1.00 80.31 100 TYR A N 1
ATOM 808 C CA . TYR A 1 100 ? 14.477 1.577 -11.786 1.00 80.31 100 TYR A CA 1
ATOM 809 C C . TYR A 1 100 ? 15.473 2.043 -12.855 1.00 80.31 100 TYR A C 1
ATOM 811 O O . TYR A 1 100 ? 16.454 1.351 -13.107 1.00 80.31 100 TYR A O 1
ATOM 819 N N . GLU A 1 101 ? 15.261 3.220 -13.444 1.00 82.19 101 GLU A N 1
ATOM 820 C CA . GLU A 1 101 ? 16.135 3.782 -14.477 1.00 82.19 101 GLU A CA 1
ATOM 821 C C . GLU A 1 101 ? 17.552 4.085 -13.967 1.00 82.19 101 GLU A C 1
ATOM 823 O O . GLU A 1 101 ? 18.513 3.868 -14.701 1.00 82.19 101 GLU A O 1
ATOM 828 N N . ASP A 1 102 ? 17.689 4.525 -12.714 1.00 80.19 102 ASP A N 1
ATOM 829 C CA . ASP A 1 102 ? 18.978 4.814 -12.070 1.00 80.19 102 ASP A CA 1
ATOM 830 C C . ASP A 1 102 ? 19.762 3.541 -11.693 1.00 80.19 102 ASP A C 1
ATOM 832 O O . ASP A 1 102 ? 20.973 3.466 -11.900 1.00 80.19 102 ASP A O 1
ATOM 836 N N . GLU A 1 103 ? 19.085 2.525 -11.144 1.00 80.00 103 GLU A N 1
ATOM 837 C CA . GLU A 1 103 ? 19.760 1.391 -10.492 1.00 80.00 103 GLU A CA 1
ATOM 838 C C . GLU A 1 103 ? 19.700 0.067 -11.282 1.00 80.00 103 GLU A C 1
ATOM 840 O O . GLU A 1 103 ? 20.564 -0.792 -11.089 1.00 80.00 103 GLU A O 1
ATOM 845 N N . TYR A 1 104 ? 18.709 -0.122 -12.163 1.00 76.50 104 TYR A N 1
ATOM 846 C CA . TYR A 1 104 ? 18.392 -1.431 -12.760 1.00 76.50 104 TYR A CA 1
ATOM 847 C C . TYR A 1 104 ? 18.227 -1.431 -14.278 1.00 76.50 104 TYR A C 1
ATOM 849 O O . TYR A 1 104 ? 18.418 -2.482 -14.895 1.00 76.50 104 TYR A O 1
ATOM 857 N N . ALA A 1 105 ? 17.855 -0.304 -14.890 1.00 79.25 105 ALA A N 1
ATOM 858 C CA . ALA A 1 105 ? 17.612 -0.269 -16.321 1.00 79.25 105 ALA A CA 1
ATOM 859 C C . ALA A 1 105 ? 18.869 -0.699 -17.086 1.00 79.25 105 ALA A C 1
ATOM 861 O O . ALA A 1 105 ? 19.988 -0.294 -16.745 1.00 79.25 105 ALA A O 1
ATOM 862 N N . PRO A 1 106 ? 18.708 -1.518 -18.140 1.00 77.06 106 PRO A N 1
ATOM 863 C CA . PRO A 1 106 ? 19.837 -1.897 -18.960 1.00 77.06 106 PRO A CA 1
ATOM 864 C C . PRO A 1 106 ? 20.487 -0.625 -19.516 1.00 77.06 106 PRO A C 1
ATOM 866 O O . PRO A 1 106 ? 19.771 0.292 -19.940 1.00 77.06 106 PRO A O 1
ATOM 869 N N . PRO A 1 107 ? 21.831 -0.550 -19.544 1.00 69.94 107 PRO A N 1
ATOM 870 C CA . PRO A 1 107 ? 22.506 0.585 -20.144 1.00 69.94 107 PRO A CA 1
ATOM 871 C C . PRO A 1 107 ? 21.970 0.770 -21.567 1.00 69.94 107 PRO A C 1
ATOM 873 O O . PRO A 1 107 ? 21.732 -0.230 -22.262 1.00 69.94 107 PRO A O 1
ATOM 876 N N . PRO A 1 108 ? 21.753 2.024 -22.010 1.00 65.00 108 PRO A N 1
ATOM 877 C CA . PRO A 1 108 ? 21.271 2.281 -23.356 1.00 65.00 108 PRO A CA 1
ATOM 878 C C . PRO A 1 108 ? 22.160 1.507 -24.330 1.00 65.00 108 PRO A C 1
ATOM 880 O O . PRO A 1 108 ? 23.378 1.484 -24.131 1.00 65.00 108 PRO A O 1
ATOM 883 N N . PRO A 1 109 ? 21.582 0.829 -25.339 1.00 60.09 109 PRO A N 1
ATOM 884 C CA . PRO A 1 109 ? 22.332 -0.067 -26.203 1.00 60.09 109 PRO A CA 1
ATOM 885 C C . PRO A 1 109 ? 23.562 0.667 -26.726 1.00 60.09 109 PRO A C 1
ATOM 887 O O . PRO A 1 109 ? 23.436 1.643 -27.469 1.00 60.09 109 PRO A O 1
ATOM 890 N N . ASN A 1 110 ? 24.738 0.223 -26.271 1.00 45.97 110 ASN A N 1
ATOM 891 C CA . ASN A 1 110 ? 26.015 0.829 -26.602 1.00 45.97 110 ASN A CA 1
ATOM 892 C C . ASN A 1 110 ? 26.075 1.062 -28.114 1.00 45.97 110 ASN A C 1
ATOM 894 O O . ASN A 1 110 ? 26.050 0.109 -28.895 1.00 45.97 110 ASN A O 1
ATOM 898 N N . GLN A 1 111 ? 26.255 2.317 -28.531 1.00 49.88 111 GLN A N 1
ATOM 899 C CA . GLN A 1 111 ? 26.719 2.618 -29.889 1.00 49.88 111 GLN A CA 1
ATOM 900 C C . GLN A 1 111 ? 28.140 2.065 -30.148 1.00 49.88 111 GLN A C 1
ATOM 902 O O . GLN A 1 111 ? 28.630 2.145 -31.269 1.00 49.88 111 GLN A O 1
ATOM 907 N N . GLU A 1 112 ? 28.776 1.443 -29.148 1.00 44.66 112 GLU A N 1
ATOM 908 C CA . GLU A 1 112 ? 30.131 0.886 -29.207 1.00 44.66 112 GLU A CA 1
ATOM 909 C C . GLU A 1 112 ? 30.200 -0.653 -29.151 1.00 44.66 112 GLU A C 1
ATOM 911 O O . GLU A 1 112 ? 31.289 -1.218 -29.128 1.00 44.66 112 GLU A O 1
ATOM 916 N N . ALA A 1 113 ? 29.076 -1.377 -29.237 1.00 39.53 113 ALA A N 1
ATOM 917 C CA . ALA A 1 113 ? 29.104 -2.832 -29.468 1.00 39.53 113 ALA A CA 1
ATOM 918 C C . ALA A 1 113 ? 29.243 -3.206 -30.965 1.00 39.53 113 ALA A C 1
ATOM 920 O O . ALA A 1 113 ? 28.889 -4.310 -31.379 1.00 39.53 113 ALA A O 1
ATOM 921 N N . ALA A 1 114 ? 29.766 -2.297 -31.795 1.00 38.06 114 ALA A N 1
ATOM 922 C CA . ALA A 1 114 ? 30.050 -2.518 -33.214 1.00 38.06 114 ALA A CA 1
ATOM 923 C C . ALA A 1 114 ? 31.495 -2.998 -33.453 1.00 38.06 114 ALA A C 1
ATOM 925 O O . ALA A 1 114 ? 32.200 -2.486 -34.312 1.00 38.06 114 ALA A O 1
ATOM 926 N N . SER A 1 115 ? 31.941 -3.990 -32.688 1.00 44.16 115 SER A N 1
ATOM 927 C CA . SER A 1 115 ? 33.147 -4.780 -32.976 1.00 44.16 115 SER A CA 1
ATOM 928 C C . SER A 1 115 ? 33.149 -5.936 -31.977 1.00 44.16 115 SER A C 1
ATOM 930 O O . SER A 1 115 ? 33.493 -5.757 -30.820 1.00 44.16 115 SER A O 1
ATOM 932 N N . THR A 1 116 ? 32.709 -7.154 -32.286 1.00 42.91 116 THR A N 1
ATOM 933 C CA . THR A 1 116 ? 33.312 -8.044 -33.281 1.00 42.91 116 THR A CA 1
ATOM 934 C C . THR A 1 116 ? 32.368 -9.236 -33.495 1.00 42.91 116 THR A C 1
ATOM 936 O O . THR A 1 116 ? 32.522 -10.273 -32.862 1.00 42.91 116 THR A O 1
ATOM 939 N N . ILE A 1 117 ? 31.363 -9.116 -34.359 1.00 43.94 117 ILE A N 1
ATOM 940 C CA . ILE A 1 117 ? 30.684 -10.284 -34.938 1.00 43.94 117 ILE A CA 1
ATOM 941 C C . ILE A 1 117 ? 30.503 -9.945 -36.410 1.00 43.94 117 ILE A C 1
ATOM 943 O O . ILE A 1 117 ? 29.923 -8.911 -36.732 1.00 43.94 117 ILE A O 1
ATOM 947 N N . ALA A 1 118 ? 31.087 -10.763 -37.287 1.00 45.41 118 ALA A N 1
ATOM 948 C CA . ALA A 1 118 ? 30.993 -10.599 -38.732 1.00 45.41 118 ALA A CA 1
ATOM 949 C C . ALA A 1 118 ? 29.538 -10.317 -39.130 1.00 45.41 118 ALA A C 1
ATOM 951 O O . ALA A 1 118 ? 28.654 -11.105 -38.791 1.00 45.41 118 ALA A O 1
ATOM 952 N N . GLU A 1 119 ? 29.300 -9.182 -39.798 1.00 43.22 119 GLU A N 1
ATOM 953 C CA . GLU A 1 119 ? 27.964 -8.773 -40.227 1.00 43.22 119 GLU A CA 1
ATOM 954 C C . GLU A 1 119 ? 27.276 -9.918 -40.985 1.00 43.22 119 GLU A C 1
ATOM 956 O O . GLU A 1 119 ? 27.727 -10.284 -42.078 1.00 43.22 119 GLU A O 1
ATOM 961 N N . PRO A 1 120 ? 26.158 -10.475 -40.482 1.00 45.53 120 PRO A N 1
ATOM 962 C CA . PRO A 1 120 ? 25.293 -11.242 -41.344 1.00 45.53 120 PRO A CA 1
ATOM 963 C C . PRO A 1 120 ? 24.590 -10.221 -42.234 1.00 45.53 120 PRO A C 1
ATOM 965 O O . PRO A 1 120 ? 23.895 -9.331 -41.746 1.00 45.53 120 PRO A O 1
ATOM 968 N N . SER A 1 121 ? 24.857 -10.341 -43.537 1.00 53.50 121 SER A N 1
ATOM 969 C CA . SER A 1 121 ? 24.264 -9.634 -44.677 1.00 53.50 121 SER A CA 1
ATO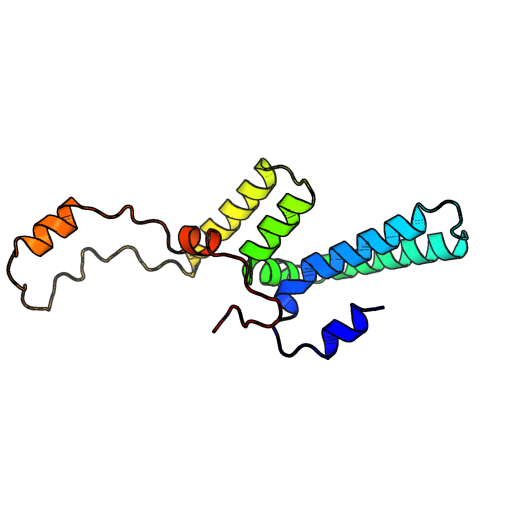M 970 C C . SER A 1 121 ? 23.012 -8.814 -44.358 1.00 53.50 121 SER A C 1
ATOM 972 O O . SER A 1 121 ? 22.091 -9.332 -43.726 1.00 53.50 121 SER A O 1
ATOM 974 N N . GLN A 1 122 ? 22.929 -7.600 -44.916 1.00 60.03 122 GLN A N 1
ATOM 975 C CA . GLN A 1 122 ? 21.746 -6.727 -44.988 1.00 60.03 122 GLN A CA 1
ATOM 976 C C . GLN A 1 122 ? 20.524 -7.408 -45.646 1.00 60.03 122 GLN A C 1
ATOM 978 O O . GLN A 1 122 ? 20.044 -7.010 -46.708 1.00 60.03 122 GLN A O 1
ATOM 983 N N . SER A 1 123 ? 20.022 -8.464 -45.021 1.00 70.12 123 SER A N 1
ATOM 984 C CA . SER A 1 123 ? 18.864 -9.229 -45.430 1.00 70.12 123 SER A CA 1
ATOM 985 C C . SER A 1 123 ? 17.655 -8.309 -45.431 1.00 70.12 123 SER A C 1
ATOM 987 O O . SER A 1 123 ? 17.503 -7.426 -44.582 1.00 70.12 123 SER A O 1
ATOM 989 N N . ILE A 1 124 ? 16.755 -8.536 -46.382 1.00 70.69 124 ILE A N 1
ATOM 990 C CA . ILE A 1 124 ? 15.471 -7.839 -46.448 1.00 70.69 124 ILE A CA 1
ATOM 991 C C . ILE A 1 124 ? 14.753 -7.929 -45.088 1.00 70.69 124 ILE A C 1
ATOM 993 O O . ILE A 1 124 ? 14.167 -6.941 -44.653 1.00 70.69 124 ILE A O 1
ATOM 997 N N . ILE A 1 125 ? 14.902 -9.044 -44.360 1.00 64.31 125 ILE A N 1
ATOM 998 C CA . ILE A 1 125 ? 14.328 -9.229 -43.021 1.00 64.31 125 ILE A CA 1
ATOM 999 C C . ILE A 1 125 ? 14.910 -8.238 -42.002 1.00 64.31 125 ILE A C 1
ATOM 1001 O O . ILE A 1 125 ? 14.142 -7.592 -41.295 1.00 64.31 125 ILE A O 1
ATOM 1005 N N . SER A 1 126 ? 16.229 -8.022 -41.951 1.00 62.00 126 SER A N 1
ATOM 1006 C CA . SER A 1 126 ? 16.813 -7.074 -40.985 1.00 62.00 126 SER A CA 1
ATOM 1007 C C . SER A 1 126 ? 16.418 -5.624 -41.284 1.00 62.00 126 SER A C 1
ATOM 1009 O O . SER A 1 126 ? 16.221 -4.830 -40.363 1.00 62.00 126 SER A O 1
ATOM 1011 N N . ARG A 1 127 ? 16.215 -5.279 -42.564 1.00 70.56 127 ARG A N 1
ATOM 1012 C CA . ARG A 1 127 ? 15.687 -3.969 -42.987 1.00 70.56 127 ARG A CA 1
ATOM 1013 C C . ARG A 1 127 ? 14.209 -3.803 -42.640 1.00 70.56 127 ARG A C 1
ATOM 1015 O O . ARG A 1 127 ? 13.820 -2.708 -42.242 1.00 70.56 127 ARG A O 1
ATOM 1022 N N . ILE A 1 128 ? 13.407 -4.866 -42.756 1.00 70.00 128 ILE A N 1
ATOM 1023 C CA . ILE A 1 128 ? 12.002 -4.874 -42.330 1.00 70.00 128 ILE A CA 1
ATOM 1024 C C . ILE A 1 128 ? 11.923 -4.655 -40.817 1.00 70.00 128 ILE A C 1
ATOM 1026 O O . ILE A 1 128 ? 11.261 -3.714 -40.400 1.00 70.00 128 ILE A O 1
ATOM 1030 N N . TYR A 1 129 ? 12.664 -5.411 -40.002 1.00 59.16 129 TYR A N 1
ATOM 1031 C CA . TYR A 1 129 ? 12.652 -5.242 -38.541 1.00 59.16 129 TYR A CA 1
ATOM 1032 C C . TYR A 1 129 ? 13.188 -3.873 -38.084 1.00 59.16 129 TYR A C 1
ATOM 1034 O O . TYR A 1 129 ? 12.574 -3.240 -37.231 1.00 59.16 129 TYR A O 1
ATOM 1042 N N . LYS A 1 130 ? 14.260 -3.342 -38.701 1.00 62.62 130 LYS A N 1
ATOM 1043 C CA . LYS A 1 130 ? 14.728 -1.962 -38.435 1.00 62.62 130 LYS A CA 1
ATOM 1044 C C . LYS A 1 130 ? 13.669 -0.910 -38.761 1.00 62.62 130 LYS A C 1
ATOM 1046 O O . LYS A 1 130 ? 13.557 0.086 -38.051 1.00 62.62 130 LYS A O 1
ATOM 1051 N N . ARG A 1 131 ? 12.923 -1.105 -39.853 1.00 58.12 131 ARG A N 1
ATOM 1052 C CA . ARG A 1 131 ? 11.869 -0.183 -40.295 1.00 58.12 131 ARG A CA 1
ATOM 1053 C C . ARG A 1 131 ? 10.595 -0.323 -39.469 1.00 58.12 131 ARG A C 1
ATOM 1055 O O . ARG A 1 131 ? 9.887 0.661 -39.307 1.00 58.12 131 ARG A O 1
ATOM 1062 N N . MET A 1 132 ? 10.335 -1.518 -38.946 1.00 54.97 132 MET A N 1
ATOM 1063 C CA . MET A 1 132 ? 9.193 -1.799 -38.085 1.00 54.97 132 MET A CA 1
ATOM 1064 C C . MET A 1 132 ? 9.378 -1.326 -36.650 1.00 54.97 132 MET A C 1
ATOM 1066 O O . MET A 1 132 ? 8.418 -1.521 -35.919 1.00 54.97 132 MET A O 1
ATOM 1070 N N . ARG A 1 133 ? 10.544 -0.737 -36.283 1.00 48.84 133 ARG A N 1
ATOM 1071 C CA . ARG A 1 133 ? 10.870 -0.110 -34.981 1.00 48.84 133 ARG A CA 1
ATOM 1072 C C . ARG A 1 133 ? 9.744 -0.356 -33.980 1.00 48.84 133 ARG A C 1
ATOM 1074 O O . ARG A 1 133 ? 8.856 0.477 -33.828 1.00 48.84 133 ARG A O 1
ATOM 1081 N N . THR A 1 134 ? 9.731 -1.560 -33.413 1.00 52.84 134 THR A N 1
ATOM 1082 C CA . THR A 1 134 ? 8.809 -1.895 -32.333 1.00 52.84 134 THR A CA 1
ATOM 1083 C C . THR A 1 134 ? 8.959 -0.782 -31.317 1.00 52.84 134 THR A C 1
ATOM 1085 O O . THR A 1 134 ? 10.097 -0.475 -30.947 1.00 52.84 134 THR A O 1
ATOM 1088 N N . GLU A 1 135 ? 7.857 -0.111 -30.973 1.00 52.12 135 GLU A N 1
ATOM 1089 C CA . GLU A 1 135 ? 7.852 0.845 -29.872 1.00 52.12 135 GLU A CA 1
ATOM 1090 C C . GLU A 1 135 ? 8.555 0.145 -28.717 1.00 52.12 135 GLU A C 1
ATOM 1092 O O . GLU A 1 135 ? 8.124 -0.924 -28.282 1.00 52.12 135 GLU A O 1
ATOM 1097 N N . LEU A 1 136 ? 9.726 0.660 -28.339 1.00 56.16 136 LEU A N 1
ATOM 1098 C CA . LEU A 1 136 ? 10.495 0.100 -27.244 1.00 56.16 136 LEU A CA 1
ATOM 1099 C C . LEU A 1 136 ? 9.722 0.511 -25.990 1.00 56.16 136 LEU A C 1
ATOM 1101 O O . LEU A 1 136 ? 10.001 1.547 -25.392 1.00 56.16 136 LEU A O 1
ATOM 1105 N N . GLN A 1 137 ? 8.651 -0.219 -25.676 1.00 61.00 137 GLN A N 1
ATOM 1106 C CA . GLN A 1 137 ? 8.002 -0.097 -24.384 1.00 61.00 137 GLN A CA 1
ATOM 1107 C C . GLN A 1 137 ? 9.059 -0.416 -23.336 1.00 61.00 137 GLN A C 1
ATOM 1109 O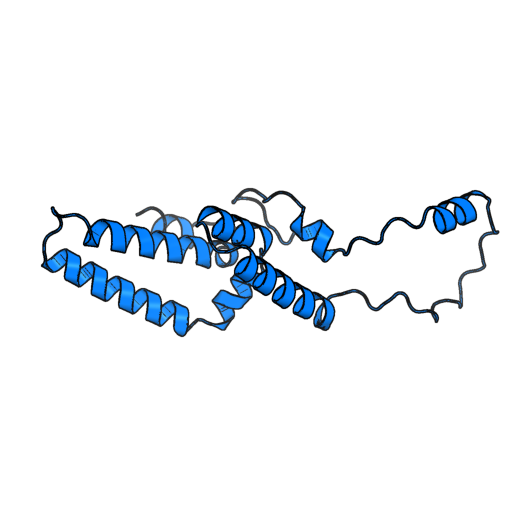 O . GLN A 1 137 ? 9.816 -1.379 -23.490 1.00 61.00 137 GLN A O 1
ATOM 1114 N N . SER A 1 138 ? 9.140 0.427 -22.309 1.00 71.00 138 SER A N 1
ATOM 1115 C CA . SER A 1 138 ? 10.048 0.175 -21.200 1.00 71.00 138 SER A CA 1
ATOM 1116 C C . SER A 1 138 ? 9.714 -1.186 -20.596 1.00 71.00 138 SER A C 1
ATOM 1118 O O . SER A 1 138 ? 8.538 -1.511 -20.421 1.00 71.00 138 SER A O 1
ATOM 1120 N N . GLU A 1 139 ? 10.733 -1.975 -20.260 1.00 7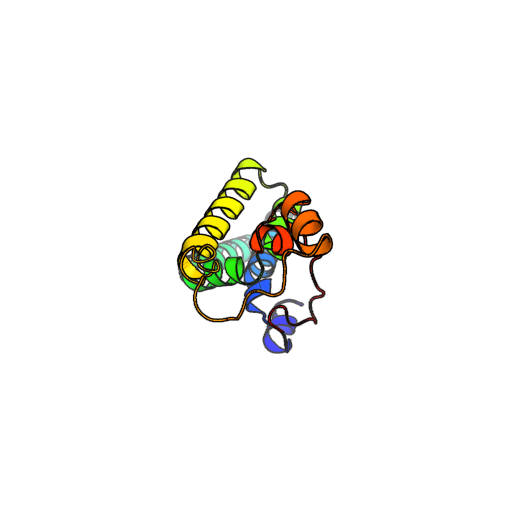6.75 139 GLU A N 1
ATOM 1121 C CA . GLU A 1 139 ? 10.559 -3.225 -19.511 1.00 76.75 139 GLU A CA 1
ATOM 1122 C C . GLU A 1 139 ? 9.736 -2.981 -18.237 1.00 76.75 139 GLU A C 1
ATOM 1124 O O . GLU A 1 139 ? 8.847 -3.763 -17.904 1.00 76.75 139 GLU A O 1
ATOM 1129 N N . PHE A 1 140 ? 9.946 -1.826 -17.599 1.00 78.19 140 PHE A N 1
ATOM 1130 C CA . PHE A 1 140 ? 9.162 -1.370 -16.459 1.00 78.19 140 PHE A CA 1
ATOM 1131 C C . PHE A 1 140 ? 7.669 -1.198 -16.783 1.00 78.19 140 PHE A C 1
ATOM 1133 O O . PHE A 1 140 ? 6.812 -1.660 -16.029 1.00 78.19 140 PHE A O 1
ATOM 1140 N N . ASP A 1 141 ? 7.337 -0.579 -17.920 1.00 79.38 141 ASP A N 1
ATOM 1141 C CA . ASP A 1 141 ? 5.943 -0.380 -18.336 1.00 79.38 141 ASP A CA 1
ATOM 1142 C C . ASP A 1 141 ? 5.269 -1.726 -18.651 1.00 79.38 141 ASP A C 1
ATOM 1144 O O . ASP A 1 141 ? 4.122 -1.956 -18.265 1.00 79.38 141 ASP A O 1
ATOM 1148 N N . ILE A 1 142 ? 5.998 -2.648 -19.292 1.00 81.25 142 ILE A N 1
ATOM 1149 C CA . ILE A 1 142 ? 5.538 -4.019 -19.565 1.00 81.25 142 ILE A CA 1
ATOM 1150 C C . ILE A 1 142 ? 5.262 -4.759 -18.250 1.00 81.25 142 ILE A C 1
ATOM 1152 O O . ILE A 1 142 ? 4.207 -5.382 -18.089 1.00 81.25 142 ILE A O 1
ATOM 1156 N N . TYR A 1 143 ? 6.174 -4.650 -17.283 1.00 80.00 143 TYR A N 1
ATOM 1157 C CA . TYR A 1 143 ? 6.017 -5.249 -15.964 1.00 80.00 143 TYR A CA 1
ATOM 1158 C C . TYR A 1 143 ? 4.775 -4.703 -15.246 1.00 80.00 143 TYR A C 1
ATOM 1160 O O . TYR A 1 143 ? 3.957 -5.485 -14.761 1.00 80.00 143 TYR A O 1
ATOM 1168 N N . LEU A 1 144 ? 4.552 -3.383 -15.257 1.00 80.44 144 LEU A N 1
ATOM 1169 C CA . LEU A 1 144 ? 3.366 -2.773 -14.645 1.00 80.44 144 LEU A CA 1
ATOM 1170 C C . LEU A 1 144 ? 2.039 -3.169 -15.313 1.00 80.44 144 LEU A C 1
ATOM 1172 O O . LEU A 1 144 ? 1.004 -3.171 -14.644 1.00 80.44 144 LEU A O 1
ATOM 1176 N N . MET A 1 145 ? 2.045 -3.508 -16.605 1.00 81.25 145 MET A N 1
ATOM 1177 C CA . MET A 1 145 ? 0.849 -3.985 -17.316 1.00 81.25 145 MET A CA 1
ATOM 1178 C C . MET A 1 145 ? 0.565 -5.478 -17.118 1.00 81.25 145 MET A C 1
ATOM 1180 O O . MET A 1 145 ? -0.534 -5.942 -17.436 1.00 81.25 145 MET A O 1
ATOM 1184 N N . THR A 1 146 ? 1.527 -6.233 -16.591 1.00 80.88 146 THR A N 1
ATOM 1185 C CA . THR A 1 146 ? 1.373 -7.668 -16.341 1.00 80.88 146 THR A CA 1
ATOM 1186 C C . THR A 1 146 ? 0.308 -7.899 -15.255 1.00 80.88 146 THR A C 1
ATOM 1188 O O . THR A 1 146 ? 0.250 -7.139 -14.283 1.00 80.88 146 THR A O 1
ATOM 1191 N N . PRO A 1 147 ? -0.573 -8.911 -15.391 1.00 79.50 147 PRO A N 1
ATOM 1192 C CA . PRO A 1 147 ? -1.575 -9.211 -14.373 1.00 79.50 147 PRO A CA 1
ATOM 1193 C C . PRO A 1 147 ? -0.933 -9.521 -13.016 1.00 79.50 147 PRO A C 1
ATOM 1195 O O . PRO A 1 147 ? 0.154 -10.093 -12.941 1.00 79.50 147 PRO A O 1
ATOM 1198 N N . ILE A 1 148 ? -1.638 -9.155 -11.942 1.00 75.25 148 ILE A N 1
ATOM 1199 C CA . ILE A 1 148 ? -1.255 -9.526 -10.578 1.00 75.25 148 ILE A CA 1
ATOM 1200 C C . ILE A 1 148 ? -1.332 -11.048 -10.463 1.00 75.25 148 ILE A C 1
ATOM 1202 O O . ILE A 1 148 ? -2.320 -11.658 -10.877 1.00 75.25 148 ILE A O 1
ATOM 1206 N N . VAL A 1 149 ? -0.279 -11.634 -9.912 1.00 73.44 149 VAL A N 1
ATOM 1207 C CA . VAL A 1 149 ? -0.177 -13.067 -9.644 1.00 73.44 149 VAL A CA 1
ATOM 1208 C C . VAL A 1 149 ? -0.833 -13.426 -8.314 1.00 73.44 149 VAL A C 1
ATOM 1210 O O . VAL A 1 149 ? -1.003 -12.585 -7.432 1.00 73.44 149 VAL A O 1
ATOM 1213 N N . ASP A 1 150 ? -1.251 -14.683 -8.203 1.00 72.88 150 ASP A N 1
ATOM 1214 C CA . ASP A 1 150 ? -1.908 -15.204 -7.009 1.00 72.88 150 ASP A CA 1
ATOM 1215 C C . ASP A 1 150 ? -0.958 -15.228 -5.798 1.00 72.88 150 ASP A C 1
ATOM 1217 O O . ASP A 1 150 ? 0.260 -15.313 -5.950 1.00 72.88 150 ASP A O 1
ATOM 1221 N N . GLN A 1 151 ? -1.518 -15.200 -4.585 1.00 61.88 151 GLN A N 1
ATOM 1222 C CA . GLN A 1 151 ? -0.759 -15.135 -3.328 1.00 61.88 151 GLN A CA 1
ATOM 1223 C C . GLN A 1 151 ? 0.191 -16.324 -3.093 1.00 61.88 151 GLN A C 1
ATOM 1225 O O . GLN A 1 151 ? 1.075 -16.235 -2.243 1.00 61.88 151 GLN A O 1
ATOM 1230 N N . TYR A 1 152 ? -0.000 -17.430 -3.820 1.00 68.94 152 TYR A N 1
ATOM 1231 C CA . TYR A 1 152 ? 0.843 -18.626 -3.774 1.00 68.94 152 TYR A CA 1
ATOM 1232 C C . TYR A 1 152 ? 1.846 -18.705 -4.937 1.00 68.94 152 TYR A C 1
ATOM 1234 O O . TYR A 1 152 ? 2.327 -19.784 -5.269 1.00 68.94 152 TYR A O 1
ATOM 1242 N N . THR A 1 153 ? 2.124 -17.588 -5.610 1.00 66.81 153 THR A N 1
ATOM 1243 C CA . THR A 1 153 ? 3.111 -17.523 -6.695 1.00 66.81 153 THR A CA 1
ATOM 1244 C C . THR A 1 153 ? 4.301 -16.692 -6.235 1.00 66.81 153 THR A C 1
ATOM 1246 O O . THR A 1 153 ? 4.114 -15.570 -5.761 1.00 66.81 153 THR A O 1
ATOM 1249 N N . ASP A 1 154 ? 5.521 -17.218 -6.375 1.00 67.25 154 ASP A N 1
ATOM 1250 C CA . ASP A 1 154 ? 6.716 -16.402 -6.169 1.00 67.25 154 ASP A CA 1
ATOM 1251 C C . ASP A 1 154 ? 6.835 -15.389 -7.316 1.00 67.25 154 ASP A C 1
ATOM 1253 O O . ASP A 1 154 ? 6.840 -15.738 -8.493 1.00 67.25 154 ASP A O 1
ATOM 1257 N N . ILE A 1 155 ? 6.874 -14.108 -6.961 1.00 65.94 155 ILE A N 1
ATOM 1258 C CA . ILE A 1 155 ? 6.989 -12.989 -7.899 1.00 65.94 155 ILE A CA 1
ATOM 1259 C C . ILE A 1 155 ? 8.430 -12.768 -8.380 1.00 65.94 155 ILE A C 1
ATOM 1261 O O . ILE A 1 155 ? 8.642 -11.913 -9.241 1.00 65.94 155 ILE A O 1
ATOM 1265 N N . LEU A 1 156 ? 9.400 -13.482 -7.796 1.00 62.44 156 LEU A N 1
ATOM 1266 C CA . LEU A 1 156 ? 10.829 -13.381 -8.096 1.00 62.44 156 LEU A CA 1
ATOM 1267 C C . LEU A 1 156 ? 11.397 -14.598 -8.854 1.00 62.44 156 LEU A C 1
ATOM 1269 O O . LEU A 1 156 ? 12.588 -14.576 -9.170 1.00 62.44 156 LEU A O 1
ATOM 1273 N N . GLU A 1 157 ? 10.588 -15.628 -9.135 1.00 53.19 157 GLU A N 1
ATOM 1274 C CA . GLU A 1 157 ? 10.972 -16.801 -9.950 1.00 53.19 157 GLU A CA 1
ATOM 1275 C C . GLU A 1 157 ? 10.614 -16.664 -11.438 1.00 53.19 157 GLU A C 1
ATOM 1277 O O . GLU A 1 157 ? 9.553 -16.083 -11.771 1.00 53.19 157 GLU A O 1
#

Organism: NCBI:txid44941

Foldseek 3Di:
DVVVVCVVPDPEDCLLCVVVSLVVLLVVLVVLLPDPPRDPVSVVVSVVVNVVSVVVCVVPVPSNVVSCLQQVLVVLVVCVVVVHDPVVSVVSLVVSVVVCVVPPFDDDPDPPPPDDDPDDDPDPVVVVCVVPPDPCDGPSNVSNPDDDDDPNDHPVD

Sequence (157 aa):
METTVFMPSSEYPILSMSVPLYYSLFESLEETRQNDDTPEWLKQGCEAASNKLLEYCQKTSVLHISSVVLDPRLKIRYFEGLGWSSNFINQIKDIIKDKYEDEYAPPPPNQEAASTIAEPSQSIISRIYKRMRTELQSEFDIYLMTPIVDQYTDILE

Mean predicted aligned error: 14.34 Å

Solvent-accessible surface area (backbone atoms only — not comparable to full-atom values): 9619 Å² total; per-residue (Å²): 125,61,68,79,58,48,68,82,68,53,95,48,76,59,57,56,47,44,64,64,52,54,48,51,52,50,50,54,35,47,54,51,47,69,38,86,87,49,52,69,74,54,37,52,48,31,52,54,50,50,54,51,52,49,52,48,56,65,74,37,51,64,61,55,51,48,18,46,69,70,39,49,53,58,49,54,53,48,41,54,73,73,64,53,58,67,71,59,55,49,52,52,52,50,55,53,47,55,49,38,59,73,77,65,50,77,74,74,83,60,92,75,71,83,74,87,71,86,79,77,68,94,41,71,64,60,54,47,56,64,70,57,57,70,78,81,69,49,70,65,58,56,58,58,69,49,79,80,75,60,90,90,53,69,90,88,113

Secondary structure (DSSP, 8-state):
--HHHHHHH-SS-HHHHHHHHHHHHHHHHHHHHH-TTS-HHHHHHHHHHHHHHHHHHHHTHHHHHHHHHH-HHHHHHHHHHTT--HHHHHHHHHHHHHHHHHHTSPPP--TT--SSS------HHHHHHHHT------HHHHHHHSPPPPTTS-TT-

Nearest PDB structures (foldseek):
  5c5e-assembly1_B  TM=3.123E-01  e=9.179E+00  Synechococcus elongatus PCC 7942 = FACHB-805